Protein AF-A0A9D7FR55-F1 (afdb_monomer)

Structure (mmCIF, N/CA/C/O backbone):
data_AF-A0A9D7FR55-F1
#
_entry.id   AF-A0A9D7FR55-F1
#
loop_
_atom_site.group_PDB
_atom_site.id
_atom_site.type_symbol
_atom_site.label_atom_id
_atom_site.label_alt_id
_atom_site.label_comp_id
_atom_site.label_asym_id
_atom_site.label_entity_id
_atom_site.label_seq_id
_atom_site.pdbx_PDB_ins_code
_atom_site.Cartn_x
_atom_site.Cartn_y
_atom_site.Cartn_z
_atom_site.occupancy
_atom_site.B_iso_or_equiv
_atom_site.auth_seq_id
_atom_site.auth_comp_id
_atom_site.auth_asym_id
_atom_site.auth_atom_id
_atom_site.pdbx_PDB_model_num
ATOM 1 N N . MET A 1 1 ? -37.694 -11.928 -1.432 1.00 39.09 1 MET A N 1
ATOM 2 C CA . MET A 1 1 ? -36.573 -12.097 -0.488 1.00 39.09 1 MET A CA 1
ATOM 3 C C . MET A 1 1 ? -35.319 -11.641 -1.213 1.00 39.09 1 MET A C 1
ATOM 5 O O . MET A 1 1 ? -34.802 -12.397 -2.017 1.00 39.09 1 MET A O 1
ATOM 9 N N . ASN A 1 2 ? -34.931 -10.374 -1.040 1.00 42.66 2 ASN A N 1
ATOM 10 C CA . ASN A 1 2 ? -33.698 -9.811 -1.599 1.00 42.66 2 ASN A CA 1
ATOM 11 C C . ASN A 1 2 ? -32.716 -9.642 -0.439 1.00 42.66 2 ASN A C 1
ATOM 13 O O . ASN A 1 2 ? -32.695 -8.594 0.198 1.00 42.66 2 ASN A O 1
ATOM 17 N N . GLU A 1 3 ? -31.934 -10.673 -0.148 1.00 51.19 3 GLU A N 1
ATOM 18 C CA . GLU A 1 3 ? -30.726 -10.525 0.666 1.00 51.19 3 GLU A CA 1
ATOM 19 C C . GLU A 1 3 ? -29.584 -10.172 -0.293 1.00 51.19 3 GLU A C 1
ATOM 21 O O . GLU A 1 3 ? -28.784 -11.008 -0.704 1.00 51.19 3 GLU A O 1
ATOM 26 N N . LEU A 1 4 ? -29.585 -8.920 -0.757 1.00 52.16 4 LEU A N 1
ATOM 27 C CA . LEU A 1 4 ? -28.468 -8.349 -1.502 1.00 52.16 4 LEU A CA 1
ATOM 28 C C . LEU A 1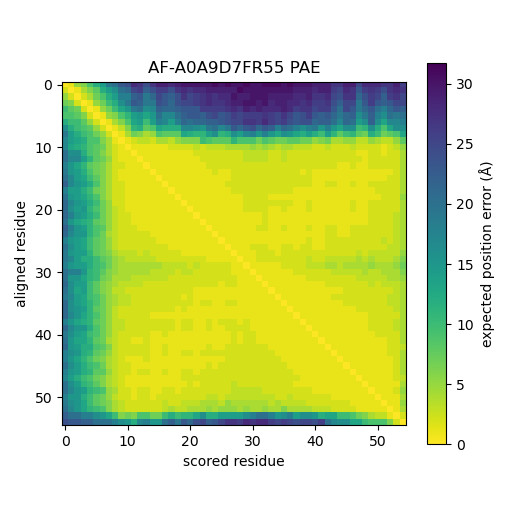 4 ? -27.332 -8.094 -0.505 1.00 52.16 4 LEU A C 1
ATOM 30 O O . LEU A 1 4 ? -27.354 -7.101 0.212 1.00 52.16 4 LEU A O 1
ATOM 34 N N . THR A 1 5 ? -26.398 -9.048 -0.458 1.00 48.56 5 THR A N 1
ATOM 35 C CA . THR A 1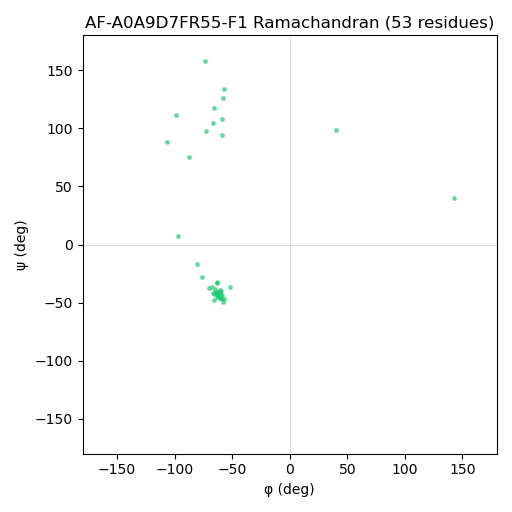 5 ? -24.987 -8.916 -0.054 1.00 48.56 5 THR A CA 1
ATOM 36 C C . THR A 1 5 ? -24.720 -8.015 1.153 1.00 48.56 5 THR A C 1
ATOM 38 O O . THR A 1 5 ? -24.557 -6.804 1.009 1.00 48.56 5 THR A O 1
ATOM 41 N N . GLN A 1 6 ? -24.554 -8.625 2.330 1.00 48.97 6 GLN A N 1
ATOM 42 C CA . GLN A 1 6 ? -23.736 -8.034 3.388 1.00 48.97 6 GLN A CA 1
ATOM 43 C C . GLN A 1 6 ? -22.318 -7.859 2.824 1.00 48.97 6 GLN A C 1
ATOM 45 O O . GLN A 1 6 ? -21.538 -8.804 2.761 1.00 48.97 6 GLN A O 1
ATOM 50 N N . GLN A 1 7 ? -22.019 -6.672 2.299 1.00 56.53 7 GLN A N 1
ATOM 51 C CA . GLN A 1 7 ? -20.641 -6.245 2.118 1.00 56.53 7 GLN A CA 1
ATOM 52 C C . GLN A 1 7 ? -20.088 -6.077 3.527 1.00 56.53 7 GLN A C 1
ATOM 54 O O . GLN A 1 7 ? -20.444 -5.119 4.212 1.00 56.53 7 GLN A O 1
ATOM 59 N N . ASP A 1 8 ? -19.271 -7.027 3.971 1.00 65.44 8 ASP A N 1
ATOM 60 C CA . ASP A 1 8 ? -18.455 -6.819 5.158 1.00 65.44 8 ASP A CA 1
ATOM 61 C C . ASP A 1 8 ? -17.575 -5.597 4.884 1.00 65.44 8 ASP A C 1
ATOM 63 O O . ASP A 1 8 ? -16.695 -5.612 4.017 1.00 65.44 8 ASP A O 1
ATOM 67 N N . SER A 1 9 ? -17.890 -4.490 5.554 1.00 79.44 9 SER A N 1
ATOM 68 C CA . SER A 1 9 ? -17.072 -3.285 5.510 1.00 79.44 9 SER A CA 1
ATOM 69 C C . SER A 1 9 ? -15.673 -3.644 5.998 1.00 79.44 9 SER A C 1
ATOM 71 O O . SER A 1 9 ? -15.528 -4.189 7.091 1.00 79.44 9 SER A O 1
ATOM 73 N N . LEU A 1 10 ? -14.653 -3.336 5.194 1.00 86.62 10 LEU A N 1
ATOM 74 C CA . LEU A 1 10 ? -13.260 -3.561 5.576 1.00 86.62 10 LEU A CA 1
ATOM 75 C C . LEU A 1 10 ? -12.949 -2.829 6.884 1.00 86.62 10 LEU A C 1
ATOM 77 O O . LEU A 1 10 ? -13.284 -1.652 7.045 1.00 86.62 10 LEU A O 1
ATOM 81 N N . THR A 1 11 ? -12.287 -3.527 7.802 1.00 93.56 11 THR A N 1
ATOM 82 C CA . THR A 1 11 ? -11.802 -2.930 9.047 1.00 93.56 11 THR A CA 1
ATOM 83 C C . THR A 1 11 ? -10.587 -2.030 8.775 1.00 93.56 11 THR A C 1
ATOM 85 O O . THR A 1 11 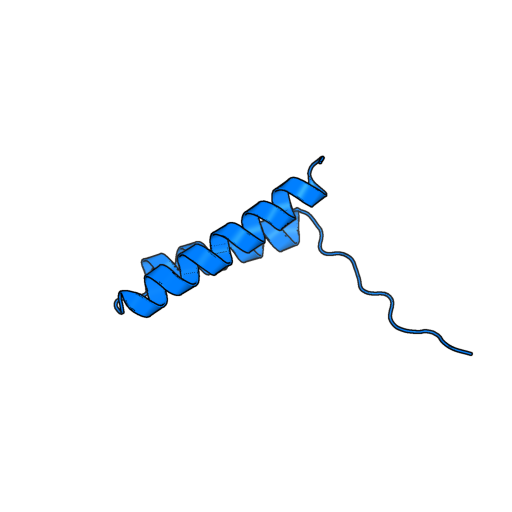? -9.901 -2.207 7.759 1.00 93.56 11 THR A O 1
ATOM 88 N N . PRO A 1 12 ? -10.264 -1.065 9.658 1.00 94.88 12 PRO A N 1
ATOM 89 C CA . PRO A 1 12 ? -9.015 -0.305 9.563 1.00 94.88 12 PRO A CA 1
ATOM 90 C C . PRO A 1 12 ? -7.774 -1.199 9.449 1.00 94.88 12 PRO A C 1
ATOM 92 O O . PRO A 1 12 ? -6.834 -0.884 8.713 1.00 94.88 12 PRO A O 1
ATOM 95 N N . GLU A 1 13 ? -7.776 -2.330 10.151 1.00 96.25 13 GLU A N 1
ATOM 96 C CA . GLU A 1 13 ? -6.721 -3.334 10.109 1.00 96.25 13 GLU A CA 1
ATOM 97 C C . GLU A 1 13 ? -6.587 -3.950 8.710 1.00 96.25 13 GLU A C 1
ATOM 99 O O . GLU A 1 13 ? -5.473 -4.013 8.182 1.00 96.25 13 GLU A O 1
ATOM 104 N N . ASP A 1 14 ? -7.698 -4.318 8.062 1.00 96.12 14 ASP A N 1
ATOM 105 C CA . ASP A 1 14 ? -7.686 -4.868 6.699 1.00 96.12 14 ASP A CA 1
ATOM 106 C C . ASP A 1 14 ? -7.084 -3.877 5.696 1.00 96.12 14 ASP A C 1
ATOM 108 O O . ASP A 1 14 ? -6.235 -4.237 4.873 1.00 96.12 14 ASP A O 1
ATOM 112 N N . ILE A 1 15 ? -7.485 -2.605 5.778 1.00 96.50 15 ILE A N 1
ATOM 113 C CA . ILE A 1 15 ? -6.988 -1.555 4.880 1.00 96.50 15 ILE A CA 1
ATOM 114 C C . ILE A 1 15 ? -5.500 -1.284 5.152 1.00 96.50 15 ILE A C 1
ATOM 116 O O . ILE A 1 15 ? -4.717 -1.099 4.219 1.00 96.50 15 ILE A O 1
ATOM 120 N N . THR A 1 16 ? -5.070 -1.337 6.415 1.00 97.81 16 THR A N 1
ATOM 121 C CA . THR A 1 16 ? -3.654 -1.203 6.790 1.00 97.81 16 THR A CA 1
ATOM 122 C C . THR A 1 16 ? -2.806 -2.323 6.183 1.00 97.81 16 THR A C 1
ATOM 124 O O . THR A 1 16 ? -1.737 -2.055 5.627 1.00 97.81 16 THR A O 1
ATOM 127 N N . VAL A 1 17 ? -3.287 -3.570 6.217 1.00 98.06 17 VAL A N 1
ATOM 128 C CA . VAL A 1 17 ? -2.612 -4.710 5.573 1.00 98.06 17 VAL A CA 1
ATOM 129 C C . VAL A 1 17 ? -2.514 -4.508 4.058 1.00 98.06 17 VAL A C 1
ATOM 131 O O . VAL A 1 17 ? -1.453 -4.748 3.478 1.00 98.06 17 VAL A O 1
ATOM 134 N N . GLN A 1 18 ? -3.571 -4.007 3.413 1.00 97.88 18 GLN A N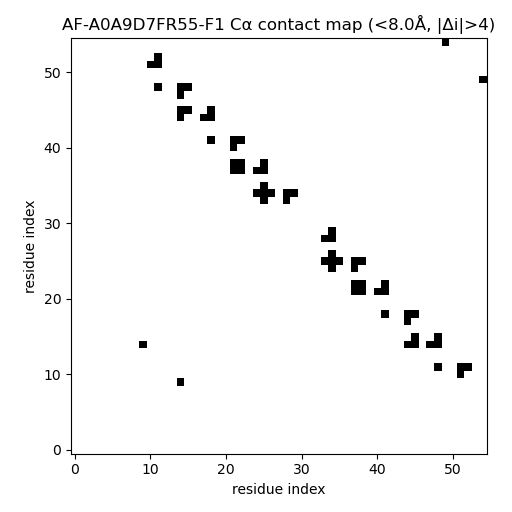 1
ATOM 135 C CA . GLN A 1 18 ? -3.541 -3.677 1.983 1.00 97.88 18 GLN A CA 1
ATOM 136 C C . GLN A 1 18 ? -2.495 -2.598 1.669 1.00 97.88 18 GLN A C 1
ATOM 138 O O . GLN A 1 18 ? -1.709 -2.764 0.736 1.00 97.88 18 GLN A O 1
ATOM 143 N N . CYS A 1 19 ? -2.420 -1.530 2.470 1.00 98.38 19 CYS A N 1
ATOM 144 C CA . CYS A 1 19 ? -1.394 -0.493 2.328 1.00 98.38 19 CYS A CA 1
ATOM 145 C C . CYS A 1 19 ? 0.023 -1.080 2.415 1.00 98.38 19 CYS A C 1
ATOM 147 O O . CYS A 1 19 ? 0.862 -0.794 1.560 1.00 98.38 19 CYS A O 1
ATOM 149 N N . LEU A 1 20 ? 0.287 -1.941 3.404 1.00 98.50 20 LEU A N 1
ATOM 150 C CA . LEU A 1 20 ? 1.586 -2.605 3.559 1.00 98.50 20 LEU A CA 1
ATOM 151 C C . LEU A 1 20 ? 1.926 -3.500 2.361 1.00 98.50 20 LEU A C 1
ATOM 153 O O . LEU A 1 20 ? 3.064 -3.486 1.888 1.00 98.50 20 LEU A O 1
ATOM 157 N N . ALA A 1 21 ? 0.948 -4.239 1.836 1.00 98.44 21 ALA A N 1
ATOM 158 C CA . ALA A 1 21 ? 1.138 -5.073 0.655 1.00 98.44 21 ALA A CA 1
ATOM 159 C C . ALA A 1 21 ? 1.512 -4.236 -0.580 1.00 98.44 21 ALA A C 1
ATOM 161 O O . ALA A 1 21 ? 2.445 -4.593 -1.301 1.00 98.44 21 ALA A O 1
ATOM 162 N N . VAL A 1 22 ? 0.842 -3.097 -0.793 1.00 98.44 22 VAL A N 1
ATOM 163 C CA . VAL A 1 22 ? 1.138 -2.182 -1.908 1.00 98.44 22 VAL A CA 1
ATOM 164 C C . VAL A 1 22 ? 2.519 -1.540 -1.748 1.00 98.44 22 VAL A C 1
ATOM 166 O O . VAL A 1 22 ? 3.272 -1.482 -2.719 1.00 98.44 22 VAL A O 1
ATOM 169 N N . ILE A 1 23 ? 2.894 -1.125 -0.532 1.00 98.56 23 ILE A N 1
ATOM 170 C CA . ILE A 1 23 ? 4.242 -0.610 -0.233 1.00 98.56 23 ILE A CA 1
ATOM 171 C C . ILE A 1 23 ? 5.298 -1.663 -0.577 1.00 98.56 23 ILE A C 1
ATOM 173 O O . ILE A 1 23 ? 6.255 -1.370 -1.293 1.00 98.56 23 ILE A O 1
ATOM 177 N N . ASN A 1 24 ? 5.115 -2.901 -0.114 1.00 98.50 24 ASN A N 1
ATOM 178 C CA . ASN A 1 24 ? 6.047 -3.984 -0.404 1.00 98.50 24 ASN A CA 1
ATOM 179 C C . ASN A 1 24 ? 6.137 -4.272 -1.911 1.00 98.50 24 ASN A C 1
ATOM 181 O O . ASN A 1 24 ? 7.236 -4.433 -2.441 1.00 98.50 24 ASN A O 1
ATOM 185 N N . ALA A 1 25 ? 5.007 -4.290 -2.621 1.00 98.31 25 ALA A N 1
ATOM 186 C CA . ALA A 1 25 ? 4.997 -4.458 -4.070 1.00 98.31 25 ALA A CA 1
ATOM 187 C C . ALA A 1 25 ? 5.771 -3.330 -4.770 1.00 98.31 25 ALA A C 1
ATOM 189 O O . ALA A 1 25 ? 6.606 -3.607 -5.629 1.00 98.31 25 ALA A O 1
ATOM 190 N N . ALA A 1 26 ? 5.564 -2.073 -4.369 1.00 98.19 26 ALA A N 1
ATOM 191 C CA . ALA A 1 26 ? 6.245 -0.924 -4.959 1.00 98.19 26 ALA A CA 1
ATOM 192 C C . ALA A 1 26 ? 7.766 -0.974 -4.736 1.00 98.19 26 ALA A C 1
ATOM 194 O O . ALA A 1 26 ? 8.527 -0.711 -5.667 1.00 98.19 26 ALA A O 1
ATOM 195 N N . LEU A 1 27 ? 8.215 -1.367 -3.538 1.00 98.12 27 LEU A N 1
ATOM 196 C CA . LEU A 1 27 ? 9.640 -1.510 -3.212 1.00 98.12 27 LEU A CA 1
ATOM 197 C C . LEU A 1 27 ? 10.340 -2.589 -4.045 1.00 98.12 27 LEU A C 1
ATOM 199 O O . LEU A 1 27 ? 11.510 -2.432 -4.384 1.00 98.12 27 LEU A O 1
ATOM 203 N N . ASN A 1 28 ? 9.626 -3.660 -4.395 1.00 98.19 28 ASN A N 1
ATOM 204 C CA . ASN A 1 28 ? 10.170 -4.789 -5.153 1.00 98.19 28 ASN A CA 1
ATOM 205 C C . ASN A 1 28 ? 9.880 -4.703 -6.664 1.00 98.19 28 ASN A C 1
ATOM 207 O O . ASN A 1 28 ? 10.158 -5.644 -7.404 1.00 98.19 28 ASN A O 1
ATOM 211 N N . THR A 1 29 ? 9.318 -3.588 -7.139 1.00 97.69 29 THR A N 1
ATOM 212 C CA . THR A 1 29 ? 8.983 -3.393 -8.553 1.00 97.69 29 THR A CA 1
ATOM 213 C C . THR A 1 29 ? 10.054 -2.567 -9.261 1.00 97.69 29 THR A C 1
ATOM 215 O O . THR A 1 29 ? 10.176 -1.353 -9.068 1.00 97.69 29 THR A O 1
ATOM 218 N N . GLU A 1 30 ? 10.791 -3.210 -10.164 1.00 97.69 30 GLU A N 1
ATOM 219 C CA . GLU A 1 30 ? 11.815 -2.545 -10.977 1.00 97.69 30 GLU A CA 1
ATOM 220 C C . GLU A 1 30 ? 11.201 -1.595 -12.014 1.00 97.69 30 GLU A C 1
ATOM 222 O O . GLU A 1 30 ? 11.712 -0.494 -12.229 1.00 97.69 30 GLU A O 1
ATOM 227 N N . ASN A 1 31 ? 10.063 -1.973 -12.607 1.00 98.31 31 ASN A N 1
ATOM 228 C CA . ASN A 1 31 ? 9.377 -1.162 -13.609 1.00 98.31 31 ASN A CA 1
ATOM 229 C C . ASN A 1 31 ? 8.844 0.150 -13.004 1.00 98.31 31 ASN A C 1
ATOM 231 O O . ASN A 1 31 ? 7.972 0.140 -12.135 1.00 98.31 31 ASN A O 1
ATOM 235 N N . LEU A 1 32 ? 9.349 1.285 -13.496 1.00 97.44 32 LEU A N 1
ATOM 236 C CA . LEU A 1 32 ? 8.994 2.608 -12.980 1.00 97.44 32 LEU A CA 1
ATOM 237 C C . LEU A 1 32 ? 7.495 2.912 -13.111 1.00 97.4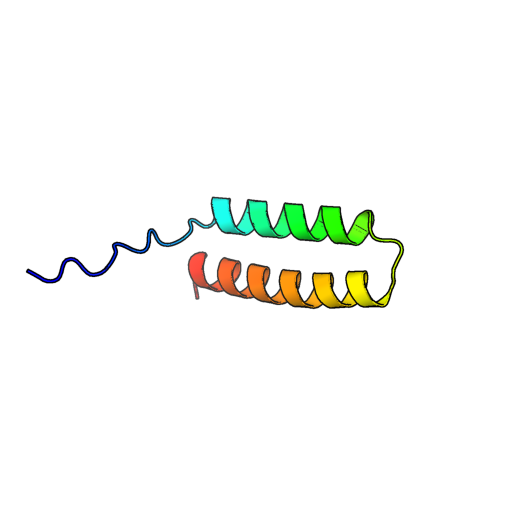4 32 LEU A C 1
ATOM 239 O O . LEU A 1 32 ? 6.885 3.341 -12.140 1.00 97.44 32 LEU A O 1
ATOM 243 N N . ALA A 1 33 ? 6.891 2.635 -14.269 1.00 98.19 33 ALA A N 1
ATOM 244 C CA . ALA A 1 33 ? 5.474 2.912 -14.501 1.00 98.19 33 ALA A CA 1
ATOM 245 C C . ALA A 1 33 ? 4.572 2.086 -13.570 1.00 98.19 33 ALA A C 1
ATOM 247 O O . ALA A 1 33 ? 3.620 2.609 -12.994 1.00 98.19 33 ALA A O 1
ATOM 248 N N . THR A 1 34 ? 4.899 0.809 -13.357 1.00 98.06 34 THR A N 1
ATOM 249 C CA . THR A 1 34 ? 4.188 -0.041 -12.394 1.00 98.06 34 THR A CA 1
ATOM 250 C C . THR A 1 34 ? 4.353 0.486 -10.970 1.00 98.06 34 THR A C 1
ATOM 252 O O . THR A 1 34 ? 3.388 0.516 -10.211 1.00 98.06 34 THR A O 1
ATOM 255 N N . ARG A 1 35 ? 5.551 0.948 -10.601 1.00 98.44 35 ARG A N 1
ATOM 256 C CA . ARG A 1 35 ? 5.809 1.535 -9.282 1.00 98.44 35 ARG A CA 1
ATOM 257 C C . ARG A 1 35 ? 4.985 2.800 -9.049 1.00 98.44 35 ARG A C 1
ATOM 259 O O . ARG A 1 35 ? 4.387 2.942 -7.989 1.00 98.44 35 ARG A O 1
ATOM 266 N N . GLU A 1 36 ? 4.912 3.687 -10.036 1.00 97.94 36 GLU A N 1
ATOM 267 C CA . GLU A 1 36 ? 4.076 4.891 -9.981 1.00 97.94 36 GLU A CA 1
ATOM 268 C C . GLU A 1 36 ? 2.585 4.545 -9.892 1.00 97.94 36 GLU A C 1
ATOM 270 O O . GLU A 1 36 ? 1.872 5.114 -9.067 1.00 97.94 36 GLU A O 1
ATOM 275 N N . ALA A 1 37 ? 2.120 3.555 -10.657 1.00 98.44 37 ALA A N 1
ATOM 276 C CA . ALA A 1 37 ? 0.749 3.056 -10.554 1.00 98.44 37 ALA A CA 1
ATOM 277 C C . ALA A 1 37 ? 0.431 2.539 -9.139 1.00 98.44 37 ALA A C 1
ATOM 279 O O . ALA A 1 37 ? -0.614 2.869 -8.578 1.00 98.44 37 ALA A O 1
ATOM 280 N N . LEU A 1 38 ? 1.352 1.793 -8.520 1.00 98.44 38 LEU A N 1
ATOM 281 C CA . LEU A 1 38 ? 1.207 1.316 -7.142 1.00 98.44 38 LEU A CA 1
ATOM 282 C C . LEU A 1 38 ? 1.153 2.469 -6.128 1.00 98.44 38 LEU A C 1
ATOM 284 O O . LEU A 1 38 ? 0.426 2.368 -5.142 1.00 98.44 38 LEU A O 1
ATOM 288 N N . MET A 1 39 ? 1.843 3.587 -6.376 1.00 98.19 39 MET A N 1
ATOM 289 C CA . MET A 1 39 ? 1.727 4.778 -5.524 1.00 98.19 39 MET A CA 1
ATOM 290 C C . MET A 1 39 ? 0.324 5.396 -5.569 1.00 98.19 39 MET A C 1
ATOM 292 O O . MET A 1 39 ? -0.176 5.812 -4.525 1.00 98.19 39 MET A O 1
ATOM 296 N N . PHE A 1 40 ? -0.340 5.419 -6.730 1.00 97.94 40 PHE A N 1
ATOM 297 C CA . PHE A 1 40 ? -1.735 5.871 -6.823 1.00 97.94 40 PHE A CA 1
ATOM 298 C C . PHE A 1 40 ? -2.688 4.941 -6.069 1.00 97.94 40 PHE A C 1
ATOM 300 O O . PHE A 1 40 ? -3.548 5.414 -5.326 1.00 97.94 40 PHE A O 1
ATOM 307 N N . VAL A 1 41 ? -2.493 3.625 -6.194 1.00 98.19 41 VAL A N 1
ATOM 308 C CA . VAL A 1 41 ? -3.273 2.636 -5.433 1.00 98.19 41 VAL A CA 1
ATOM 309 C C . VAL A 1 41 ? -3.070 2.834 -3.929 1.00 98.19 41 VAL A C 1
ATOM 311 O O . VAL A 1 41 ? -4.039 2.851 -3.175 1.00 98.19 41 VAL A O 1
ATOM 314 N N . LEU A 1 42 ? -1.830 3.051 -3.477 1.00 98.50 42 LEU A N 1
ATOM 315 C CA . LEU A 1 42 ? -1.535 3.311 -2.067 1.00 98.50 42 LEU A CA 1
ATOM 316 C C . LEU A 1 42 ? -2.245 4.572 -1.560 1.00 98.50 42 LEU A C 1
ATOM 318 O O . LEU A 1 42 ? -2.814 4.556 -0.472 1.00 98.50 42 LEU A O 1
ATOM 322 N N . GLN A 1 43 ? -2.238 5.656 -2.340 1.00 98.31 43 GLN A N 1
ATOM 323 C CA . GLN A 1 43 ? -2.932 6.896 -1.981 1.00 98.31 43 GLN A CA 1
ATOM 324 C C . GLN A 1 43 ? -4.444 6.691 -1.822 1.00 98.31 43 GLN A C 1
ATOM 326 O O . GLN A 1 43 ? -5.044 7.255 -0.906 1.00 98.31 43 GLN A O 1
ATOM 331 N N . GLU A 1 44 ? -5.061 5.882 -2.683 1.00 97.31 44 GLU A N 1
ATOM 332 C CA . GLU A 1 44 ? -6.479 5.537 -2.574 1.00 97.31 44 GLU A CA 1
ATOM 333 C C . GLU A 1 44 ? -6.765 4.716 -1.310 1.00 97.31 44 GLU A C 1
ATOM 335 O O . GLU A 1 44 ? -7.650 5.078 -0.536 1.00 97.31 44 GLU A O 1
ATOM 340 N N . ARG A 1 45 ? -5.970 3.672 -1.037 1.00 97.12 45 ARG A N 1
ATOM 341 C CA . ARG A 1 45 ? -6.121 2.853 0.179 1.00 97.12 45 ARG A CA 1
ATOM 342 C C . ARG A 1 45 ? -5.921 3.681 1.452 1.00 97.12 45 ARG A C 1
ATOM 344 O O . ARG A 1 45 ? -6.682 3.536 2.402 1.00 97.12 45 ARG A O 1
ATOM 351 N N . LEU A 1 46 ? -4.947 4.595 1.469 1.00 97.31 46 LEU A N 1
ATOM 352 C CA . LEU A 1 46 ? -4.731 5.509 2.596 1.00 97.31 46 LEU A CA 1
ATOM 353 C C . LEU A 1 46 ? -5.919 6.453 2.801 1.00 97.31 46 LEU A C 1
ATOM 355 O O . LEU A 1 46 ? -6.322 6.678 3.937 1.00 97.31 46 LEU A O 1
ATOM 359 N N . ARG A 1 47 ? -6.515 6.978 1.724 1.00 96.75 47 ARG A N 1
ATOM 360 C CA . ARG A 1 47 ? -7.737 7.791 1.812 1.00 96.75 47 ARG A CA 1
ATOM 361 C C . ARG A 1 47 ? -8.891 6.997 2.421 1.00 96.75 47 ARG A C 1
ATOM 363 O O . ARG A 1 47 ? -9.601 7.523 3.272 1.00 96.75 47 ARG A O 1
ATOM 370 N N . GLU A 1 48 ? -9.078 5.750 1.999 1.00 95.25 48 GLU A N 1
ATOM 371 C CA . GLU A 1 48 ? -10.084 4.869 2.596 1.00 95.25 48 GLU A CA 1
ATOM 372 C C . GLU A 1 48 ? -9.798 4.615 4.079 1.00 95.25 48 GLU A C 1
ATOM 374 O O . GLU A 1 48 ? -10.709 4.722 4.893 1.00 95.25 48 GLU A O 1
ATOM 379 N N . LEU A 1 49 ? -8.538 4.372 4.450 1.00 95.50 49 LEU A N 1
ATOM 380 C CA . LEU A 1 49 ? -8.142 4.200 5.847 1.00 95.50 49 LEU A CA 1
ATOM 381 C C . LEU A 1 49 ? -8.479 5.439 6.687 1.00 95.50 49 LEU A C 1
ATOM 383 O O . LEU A 1 49 ? -9.077 5.305 7.752 1.00 95.50 49 LEU A O 1
ATOM 387 N N . TYR A 1 50 ? -8.146 6.640 6.205 1.00 95.44 50 TYR A N 1
ATOM 388 C CA . TYR A 1 50 ? -8.477 7.887 6.902 1.00 95.44 50 TYR A CA 1
ATOM 389 C C . TYR A 1 50 ? -9.986 8.062 7.087 1.00 95.44 50 TYR A C 1
ATOM 391 O O . TYR A 1 50 ? -10.423 8.430 8.175 1.00 95.44 50 TYR A O 1
ATOM 399 N N . LYS A 1 51 ? -10.780 7.710 6.070 1.00 94.25 51 LYS A N 1
ATOM 400 C CA . LYS A 1 51 ? -12.242 7.739 6.152 1.00 94.25 51 LYS A CA 1
ATOM 401 C C . LYS A 1 51 ? -12.781 6.806 7.239 1.00 94.25 51 LYS A C 1
ATOM 403 O O . LYS A 1 51 ? -13.702 7.173 7.952 1.00 94.25 51 LYS A O 1
ATOM 408 N N . VAL A 1 52 ? -12.225 5.603 7.388 1.00 92.62 52 VAL A N 1
ATOM 409 C CA . VAL A 1 52 ? -12.691 4.656 8.420 1.00 92.62 52 VAL A CA 1
ATOM 410 C C . VAL A 1 52 ? -12.194 5.046 9.823 1.00 92.62 52 VAL A C 1
ATOM 412 O O . VAL A 1 52 ? -12.865 4.753 10.809 1.00 92.62 52 VAL A O 1
ATOM 415 N N . LEU A 1 53 ? -11.049 5.731 9.935 1.00 91.44 53 LEU A N 1
ATOM 416 C CA . LEU A 1 53 ? -10.467 6.135 11.222 1.00 91.44 53 LEU A CA 1
ATOM 417 C C . LEU A 1 53 ? -11.085 7.395 11.852 1.00 91.44 53 LEU A C 1
ATOM 419 O O . LEU A 1 53 ? -10.880 7.602 13.049 1.00 91.44 53 LEU A O 1
ATOM 423 N N . G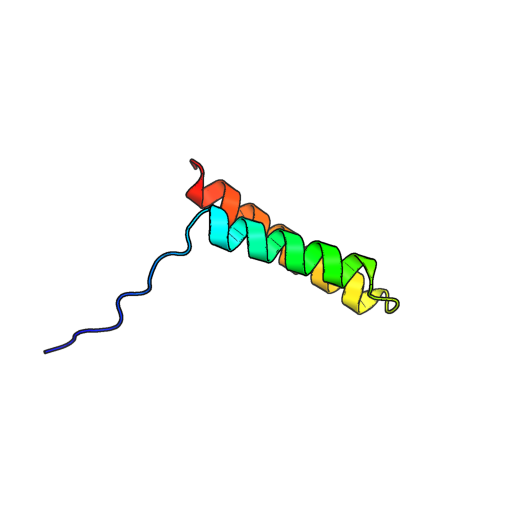LY A 1 54 ? -11.831 8.218 11.110 1.00 74.62 54 GLY A N 1
ATOM 424 C CA . GLY A 1 54 ? -12.571 9.337 11.710 1.00 74.62 54 GLY A CA 1
ATOM 425 C C . GLY A 1 54 ? -12.639 10.635 10.907 1.00 74.62 54 GLY A C 1
ATOM 426 O O . GLY A 1 54 ? -12.564 11.704 11.516 1.00 74.62 54 GLY A O 1
ATOM 427 N N . GLU A 1 55 ? -12.815 10.554 9.584 1.00 53.81 55 GLU A N 1
ATOM 428 C CA . GLU A 1 55 ? -13.629 11.553 8.864 1.00 53.81 55 GLU A CA 1
ATOM 429 C C . GLU A 1 55 ? -15.098 11.116 8.825 1.00 53.81 55 GLU A C 1
ATOM 431 O O . GLU A 1 55 ? -15.362 9.952 8.445 1.00 53.81 55 GLU A O 1
#

pLDDT: mean 88.7, std 17.49, range [39.09, 98.56]

Mean predicted aligned error: 6.36 Å

Radius of gyration: 14.41 Å; Cα contacts (8 Å, |Δi|>4): 34; chains: 1; bounding box: 48×24×26 Å

Sequence (55 aa):
MNELTQQDSLTPEDITVQCLAVINAALNTENLATREALMFVLQERLRELYKVLGE

Solvent-accessible surface area (backbone atoms only — not comparable to full-atom values): 3273 Å² total; per-residue (Å²): 138,85,85,78,69,89,71,79,75,78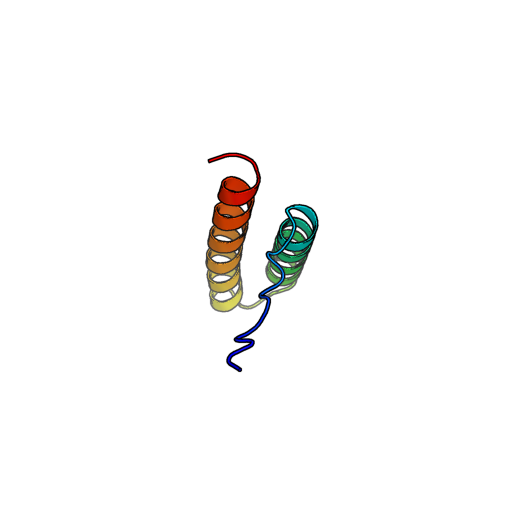,49,62,66,57,39,50,51,51,38,52,52,38,52,53,50,34,76,74,40,83,53,62,68,62,28,54,52,34,51,55,53,36,54,52,41,50,51,53,36,48,45,72,74,74,101

Foldseek 3Di:
DDPPDPPPDDDLVNLVVVLVVLVVCLVPDPDPVVNVVSVVVNVVSVVVSVVNVPD

Nearest PDB structures (foldseek):
  7f6j-assembly1_C  TM=9.728E-01  e=2.413E+00  Homo sapiens
  1mft-assembly1_B  TM=9.262E-01  e=2.262E+00  Escherichia coli
  8iuh-assembly1_4  TM=9.445E-01  e=4.310E+00  Homo sapiens
  8bqs-assembly1_De  TM=7.894E-01  e=4.597E+00  Tetrahymena thermophila SB210
  6f5d-assembly1_H  TM=8.903E-01  e=6.767E+00  Trypanosoma brucei brucei

Secondary structure (DSSP, 8-state):
--------PPPHH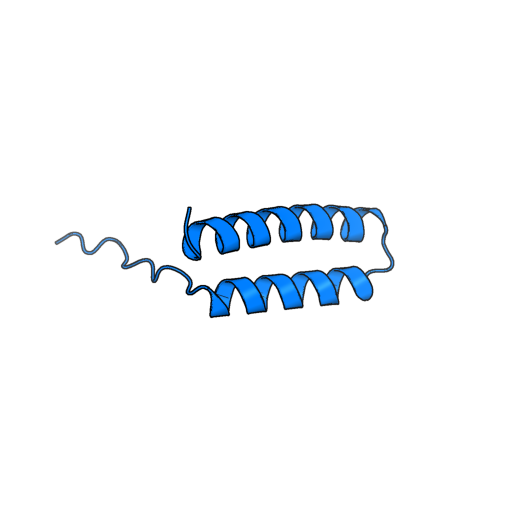HHHHHHHHHHHHHHT---HHHHHHHHHHHHHHHHHHHHHHH-

Organism: NCBI:txid2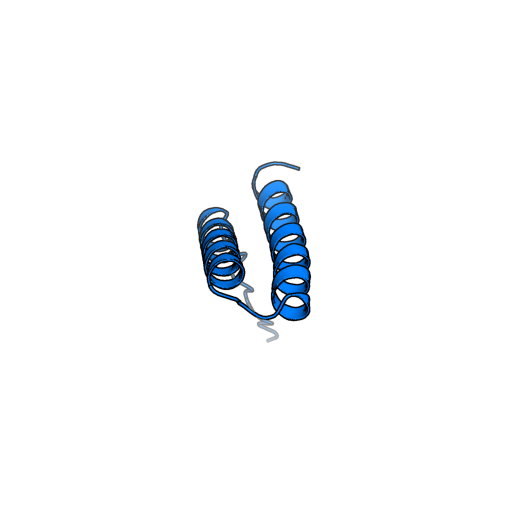738837